Protein AF-A0A4D7C2V2-F1 (afdb_monomer_lite)

Secondary structure (DSSP, 8-state):
--------HHHHHHHHHHHT---HHHHHHHHHHHHHHHHHHHHHHHTT-SSTTPPPPP----

InterPro domains:
  IPR019239 Bacterial antitoxin of type II TA system, VapB [PF09957] (1-42)

Organism: NCBI:txid1763828

Radius of gyration: 18.47 Å; chains: 1; bounding box: 52×25×37 Å

pLDDT: mean 88.94, std 8.93, range [61.66, 97.69]

Structure (mmCIF, N/CA/C/O backbone):
data_AF-A0A4D7C2V2-F1
#
_entry.id   AF-A0A4D7C2V2-F1
#
loop_
_atom_site.group_PDB
_atom_site.id
_atom_site.type_symbol
_atom_site.label_atom_id
_atom_site.label_alt_id
_atom_site.label_comp_id
_atom_site.label_asym_id
_atom_site.label_entity_id
_atom_site.label_seq_id
_atom_site.pdbx_PDB_ins_code
_atom_site.Cartn_x
_atom_site.Cartn_y
_atom_site.Cartn_z
_atom_site.occupancy
_atom_site.B_iso_or_equiv
_atom_site.auth_seq_id
_atom_site.auth_comp_id
_atom_site.auth_asym_id
_atom_site.auth_atom_id
_atom_site.pdbx_PDB_model_num
ATOM 1 N N . MET A 1 1 ? 2.568 13.795 11.528 1.00 82.06 1 MET A N 1
ATOM 2 C CA . MET A 1 1 ? 1.628 14.942 11.545 1.00 82.06 1 MET A CA 1
ATOM 3 C C . MET A 1 1 ? 0.248 14.412 11.897 1.00 82.06 1 MET A C 1
ATOM 5 O O . MET A 1 1 ? -0.078 13.331 11.427 1.00 82.06 1 MET A O 1
ATOM 9 N N . ARG A 1 2 ? -0.534 15.103 12.736 1.00 86.56 2 ARG A N 1
ATOM 10 C CA . ARG A 1 2 ? -1.915 14.699 13.044 1.00 86.56 2 ARG A CA 1
ATOM 11 C C . ARG A 1 2 ? -2.868 15.535 12.198 1.00 86.56 2 ARG A C 1
ATOM 13 O O . ARG A 1 2 ? -2.796 16.759 12.234 1.00 86.56 2 ARG A O 1
ATOM 20 N N . THR A 1 3 ? -3.732 14.870 11.444 1.00 90.19 3 THR A N 1
ATOM 21 C CA . THR A 1 3 ? -4.656 15.511 10.504 1.00 90.19 3 THR A CA 1
ATOM 22 C C . THR A 1 3 ? -6.008 14.826 10.597 1.00 90.19 3 THR A C 1
ATOM 24 O O . THR A 1 3 ? -6.074 13.603 10.703 1.00 90.19 3 THR A O 1
ATOM 27 N N . THR A 1 4 ? -7.077 15.615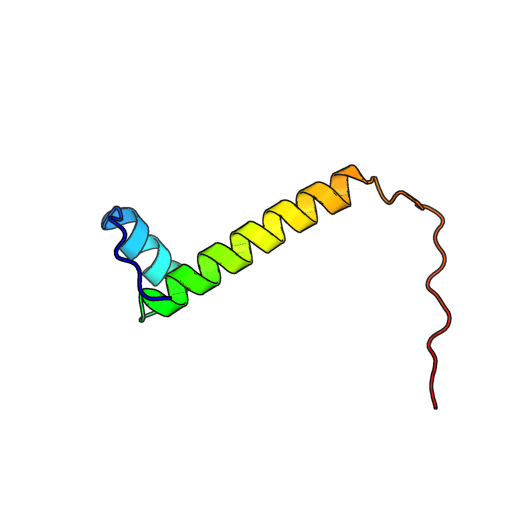 10.570 1.00 93.50 4 THR A N 1
ATOM 28 C CA . THR A 1 4 ? -8.449 15.109 10.508 1.00 93.50 4 THR A CA 1
ATOM 29 C C . THR A 1 4 ? -8.903 15.146 9.057 1.00 93.50 4 THR A C 1
ATOM 31 O O . THR A 1 4 ? -8.790 16.181 8.405 1.00 93.50 4 THR A O 1
ATOM 34 N N . VAL A 1 5 ? -9.406 14.023 8.556 1.00 90.81 5 VAL A N 1
ATOM 35 C CA . VAL A 1 5 ? -9.926 13.881 7.193 1.00 90.81 5 VAL A CA 1
ATOM 36 C C . VAL A 1 5 ? -11.313 13.259 7.243 1.00 90.81 5 VAL A C 1
ATOM 38 O O . VAL A 1 5 ? -11.547 12.321 8.004 1.00 90.81 5 VAL A O 1
ATOM 41 N N . THR A 1 6 ? -12.227 13.789 6.435 1.00 94.81 6 THR A N 1
ATOM 42 C CA . THR A 1 6 ? -13.569 13.227 6.255 1.00 94.81 6 THR A CA 1
ATOM 43 C C . THR A 1 6 ? -13.508 12.143 5.187 1.00 94.81 6 THR A C 1
ATOM 45 O O . THR A 1 6 ? -12.987 12.380 4.098 1.00 94.81 6 THR A O 1
ATOM 48 N N . LEU A 1 7 ? -14.027 10.957 5.499 1.00 92.25 7 LEU A N 1
ATOM 49 C CA . LEU A 1 7 ? -14.020 9.793 4.617 1.00 92.25 7 LEU A CA 1
ATOM 50 C C . LEU A 1 7 ? -15.435 9.244 4.471 1.00 92.25 7 LEU A C 1
ATOM 52 O O . LEU A 1 7 ? -16.269 9.402 5.356 1.00 92.25 7 LEU A O 1
ATOM 56 N N . ASP A 1 8 ? -15.674 8.588 3.344 1.00 95.75 8 ASP A N 1
ATOM 57 C CA . ASP A 1 8 ? -16.888 7.823 3.099 1.00 95.75 8 ASP A CA 1
ATOM 58 C C . ASP A 1 8 ? -16.819 6.482 3.850 1.00 95.75 8 ASP A C 1
ATOM 60 O O . ASP A 1 8 ? -15.874 5.705 3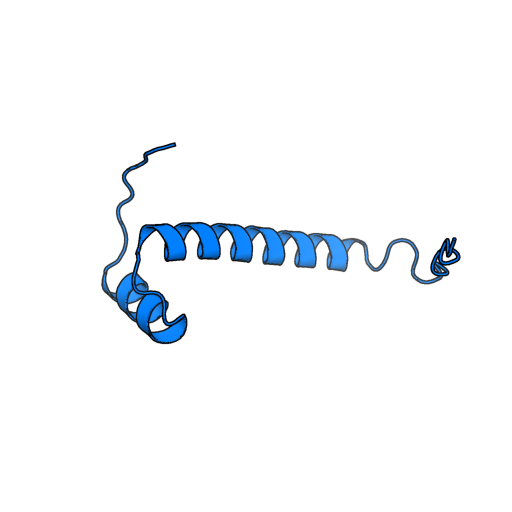.660 1.00 95.75 8 ASP A O 1
ATOM 64 N N . ASP A 1 9 ? -17.799 6.228 4.718 1.00 93.88 9 ASP A N 1
ATOM 65 C CA . ASP A 1 9 ? -17.797 5.073 5.622 1.00 93.88 9 ASP A CA 1
ATOM 66 C C . ASP A 1 9 ? -17.904 3.735 4.881 1.00 93.88 9 ASP A C 1
ATOM 68 O O . ASP A 1 9 ? -17.283 2.753 5.291 1.00 93.88 9 ASP A O 1
ATOM 72 N N . GLU A 1 10 ? -18.638 3.689 3.766 1.00 96.94 10 GLU A N 1
ATOM 73 C CA . GLU A 1 10 ? -18.790 2.471 2.968 1.00 96.94 10 GLU A CA 1
ATOM 74 C C . GLU A 1 10 ? -17.454 2.084 2.324 1.00 96.94 10 GLU A C 1
ATOM 76 O O . GLU A 1 10 ? -17.012 0.931 2.405 1.00 96.94 10 GLU A O 1
ATOM 81 N N . ARG A 1 11 ? -16.751 3.065 1.743 1.00 95.50 11 ARG A N 1
ATOM 82 C CA . ARG A 1 11 ? -15.411 2.854 1.179 1.00 95.50 11 ARG A CA 1
ATOM 83 C C . ARG A 1 11 ? -14.405 2.443 2.246 1.00 95.50 11 ARG A C 1
ATOM 85 O O . ARG A 1 11 ? -13.599 1.548 1.991 1.00 95.50 11 ARG A O 1
ATOM 92 N N . LEU A 1 12 ? -14.453 3.063 3.426 1.00 94.38 12 LEU A N 1
ATOM 93 C CA . LEU A 1 12 ? -13.556 2.731 4.530 1.00 94.38 12 LEU A CA 1
ATOM 94 C C . LEU A 1 12 ? -13.787 1.299 5.026 1.00 94.38 12 LEU A C 1
ATOM 96 O O . LEU A 1 12 ? -12.831 0.534 5.141 1.00 94.38 12 LEU A O 1
ATOM 100 N N . ALA A 1 13 ? -15.045 0.913 5.249 1.00 94.94 13 ALA A N 1
ATOM 101 C CA . ALA A 1 13 ? -15.403 -0.434 5.685 1.00 94.94 13 ALA A CA 1
ATOM 102 C C . ALA A 1 13 ? -14.964 -1.494 4.667 1.00 94.94 13 ALA A C 1
ATOM 104 O O . ALA A 1 13 ? -14.357 -2.503 5.032 1.00 94.94 13 ALA A O 1
ATOM 105 N N . ARG A 1 14 ? -15.203 -1.242 3.375 1.00 96.31 14 ARG A N 1
ATOM 106 C CA . ARG A 1 14 ? -14.776 -2.144 2.302 1.00 96.31 14 ARG A CA 1
ATOM 107 C C . ARG A 1 14 ? -13.257 -2.273 2.232 1.00 96.31 14 ARG A C 1
ATOM 109 O O . ARG A 1 14 ? -12.753 -3.381 2.071 1.00 96.31 14 ARG A O 1
ATOM 116 N N . ALA A 1 15 ? -12.531 -1.164 2.349 1.00 95.38 15 ALA A N 1
ATOM 117 C CA . ALA A 1 15 ? -11.074 -1.176 2.336 1.00 95.38 15 ALA A CA 1
ATOM 118 C C . ALA A 1 15 ? -10.512 -1.983 3.515 1.00 95.38 15 ALA A C 1
ATOM 120 O O . ALA A 1 15 ? -9.680 -2.854 3.284 1.00 95.38 15 ALA A O 1
ATOM 121 N N . MET A 1 16 ? -11.026 -1.774 4.733 1.00 95.12 16 MET A N 1
ATOM 122 C CA . MET A 1 16 ? -10.633 -2.536 5.928 1.00 95.12 16 MET A CA 1
ATOM 123 C C . MET A 1 16 ? -10.910 -4.037 5.777 1.00 95.12 16 MET A C 1
ATOM 125 O O . MET A 1 16 ? -10.043 -4.858 6.073 1.00 95.12 16 MET A O 1
ATOM 129 N N . ALA A 1 17 ? -12.088 -4.403 5.257 1.00 95.75 17 ALA A N 1
ATOM 130 C CA . ALA A 1 17 ? -12.457 -5.799 5.028 1.00 95.75 17 ALA A CA 1
ATOM 131 C C . ALA A 1 17 ? -11.541 -6.492 4.005 1.00 95.75 17 ALA A C 1
ATOM 133 O O . ALA A 1 17 ? -11.182 -7.652 4.186 1.00 95.75 17 ALA A O 1
ATOM 134 N N . LEU A 1 18 ? -11.147 -5.784 2.940 1.00 96.31 18 LEU A N 1
ATOM 135 C CA . LEU A 1 18 ? -10.279 -6.326 1.891 1.00 96.31 18 LEU A CA 1
ATOM 136 C C . LEU A 1 18 ? -8.799 -6.347 2.287 1.00 96.31 18 LEU A C 1
ATOM 138 O O . LEU A 1 18 ? -8.076 -7.257 1.892 1.00 96.31 18 LEU A O 1
ATOM 142 N N . SER A 1 19 ? -8.331 -5.346 3.035 1.00 92.75 19 SER A N 1
ATOM 143 C CA . SER A 1 19 ? -6.930 -5.253 3.450 1.00 92.75 19 SER A CA 1
ATOM 144 C C . SER A 1 19 ? -6.616 -6.067 4.704 1.00 92.75 19 SER A C 1
ATOM 146 O O . SER A 1 19 ? -5.438 -6.250 5.009 1.00 92.75 19 SER A O 1
ATOM 148 N N . GLY A 1 20 ? -7.645 -6.501 5.445 1.00 93.75 20 GLY A N 1
ATOM 149 C CA . GLY A 1 20 ? -7.515 -7.113 6.769 1.00 93.75 20 GLY A CA 1
ATOM 150 C C . GLY A 1 20 ? -7.035 -6.133 7.843 1.00 93.75 20 GLY A C 1
ATOM 151 O O . GLY A 1 20 ? -6.565 -6.562 8.893 1.00 93.75 20 GLY A O 1
ATOM 152 N N . GLU A 1 21 ? -7.109 -4.826 7.572 1.00 91.38 21 GLU A N 1
ATOM 153 C CA . GLU A 1 21 ? -6.577 -3.801 8.469 1.00 91.38 21 GLU A CA 1
ATOM 154 C C . GLU A 1 21 ? -7.653 -3.349 9.450 1.00 91.38 21 GLU A C 1
ATOM 156 O O . GLU A 1 21 ? -8.766 -3.002 9.051 1.00 91.38 21 GLU A O 1
ATOM 161 N N . VAL A 1 22 ? -7.304 -3.326 10.734 1.00 85.31 22 VAL A N 1
ATOM 162 C CA . VAL A 1 22 ? -8.238 -2.977 11.811 1.00 85.31 22 VAL A CA 1
ATOM 163 C C . VAL A 1 22 ? -8.055 -1.519 12.224 1.00 85.31 22 VAL A C 1
ATOM 165 O O . VAL A 1 22 ? -9.005 -0.872 12.671 1.00 85.31 22 VAL A O 1
ATOM 168 N N . GLU A 1 23 ? -6.856 -0.962 12.028 1.00 92.62 23 GLU A N 1
ATOM 169 C CA . GLU A 1 23 ? -6.559 0.414 12.395 1.00 92.62 23 GLU A CA 1
ATOM 170 C C . GLU A 1 23 ? -6.671 1.376 11.199 1.00 92.62 23 GLU A C 1
ATOM 172 O O . GLU A 1 23 ? -5.955 1.285 10.201 1.00 92.62 23 GLU A O 1
ATOM 177 N N . ARG A 1 24 ? -7.540 2.388 11.327 1.00 91.31 24 ARG A N 1
ATOM 178 C CA . ARG A 1 24 ? -7.769 3.398 10.274 1.00 91.31 24 ARG A CA 1
ATOM 179 C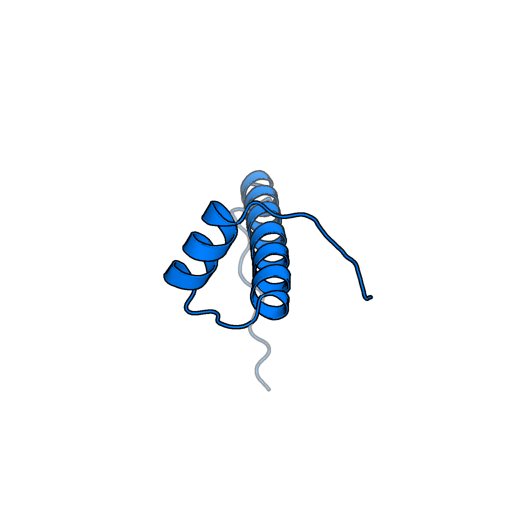 C . ARG A 1 24 ? -6.507 4.182 9.903 1.00 91.31 24 ARG A C 1
ATOM 181 O O . ARG A 1 24 ? -6.344 4.544 8.741 1.00 91.31 24 ARG A O 1
ATOM 188 N N . SER A 1 25 ? -5.635 4.468 10.872 1.00 92.06 25 SER A N 1
ATOM 189 C CA . SER A 1 25 ? -4.402 5.227 10.625 1.00 92.06 25 SER A CA 1
ATOM 190 C C . SER A 1 25 ? -3.429 4.423 9.751 1.00 92.06 25 SER A C 1
ATOM 192 O O . SER A 1 25 ? -2.916 4.939 8.759 1.00 92.06 25 SER A O 1
ATOM 194 N N . VAL A 1 26 ? -3.267 3.132 10.057 1.00 94.31 26 VAL A N 1
ATOM 195 C CA . VAL A 1 26 ? -2.430 2.194 9.305 1.00 94.31 26 VAL A CA 1
ATOM 196 C C . VAL A 1 26 ? -2.975 2.028 7.895 1.00 94.31 26 VAL A C 1
ATOM 198 O O . VAL A 1 26 ? -2.215 2.125 6.931 1.00 94.31 26 VAL A O 1
ATOM 201 N N . LEU A 1 27 ? -4.294 1.874 7.749 1.00 94.75 27 LEU A N 1
ATOM 202 C CA . LEU A 1 27 ? -4.927 1.792 6.436 1.00 94.75 27 LEU A CA 1
ATOM 203 C C . LEU A 1 27 ? -4.668 3.049 5.595 1.00 94.75 27 LEU A C 1
ATOM 205 O O . LEU A 1 27 ? -4.341 2.934 4.415 1.00 94.75 27 LEU A O 1
ATOM 209 N N . LEU A 1 28 ? -4.768 4.242 6.191 1.00 93.88 28 LEU A N 1
ATOM 210 C CA . LEU A 1 28 ? -4.488 5.500 5.495 1.00 93.88 28 LEU A CA 1
ATOM 211 C C . LEU A 1 28 ? -3.023 5.616 5.066 1.00 93.88 28 LEU A C 1
ATOM 213 O O . LEU A 1 28 ? -2.759 6.005 3.930 1.00 93.88 28 LEU A O 1
ATOM 217 N N . HIS A 1 29 ? -2.075 5.246 5.928 1.00 94.00 29 HIS A N 1
ATOM 218 C CA . HIS A 1 29 ? -0.658 5.229 5.562 1.00 94.00 29 HIS A CA 1
ATOM 219 C C . HIS A 1 29 ? -0.385 4.261 4.409 1.00 94.00 29 HIS A C 1
ATOM 221 O O . HIS A 1 29 ? 0.194 4.659 3.400 1.00 94.00 29 HIS A O 1
ATOM 227 N N . ARG A 1 30 ? -0.915 3.035 4.486 1.00 95.62 30 ARG A N 1
ATOM 228 C CA . ARG A 1 30 ? -0.780 2.049 3.406 1.00 95.62 30 ARG A CA 1
ATOM 229 C C . ARG A 1 30 ? -1.433 2.505 2.105 1.00 95.62 30 ARG A C 1
ATOM 231 O O . ARG A 1 30 ? -0.896 2.231 1.037 1.00 95.62 30 ARG A O 1
ATOM 238 N N . ALA A 1 31 ? -2.572 3.195 2.170 1.00 95.12 31 ALA A N 1
ATOM 239 C CA . ALA A 1 31 ? -3.233 3.738 0.987 1.00 95.12 31 ALA A CA 1
ATOM 240 C C . ALA A 1 31 ? -2.374 4.809 0.295 1.00 95.12 31 ALA A C 1
ATOM 242 O O . ALA A 1 31 ? -2.284 4.820 -0.934 1.00 95.12 31 ALA A O 1
ATOM 243 N N . LEU A 1 32 ? -1.709 5.673 1.069 1.00 96.00 32 LEU A N 1
ATOM 244 C CA . LEU A 1 32 ? -0.775 6.667 0.535 1.00 96.00 32 LEU A CA 1
ATOM 245 C C . LEU A 1 32 ? 0.451 6.002 -0.096 1.00 96.00 32 LEU A C 1
ATOM 247 O O . LEU A 1 32 ? 0.801 6.336 -1.227 1.00 96.00 32 LEU A O 1
ATOM 251 N N . ASP A 1 33 ? 1.054 5.025 0.581 1.00 97.25 33 ASP A N 1
ATOM 252 C CA . ASP A 1 33 ? 2.202 4.285 0.048 1.00 97.25 33 ASP A CA 1
ATOM 253 C C . ASP A 1 33 ? 1.841 3.542 -1.246 1.00 97.25 33 ASP A C 1
ATOM 255 O O . ASP A 1 33 ? 2.592 3.574 -2.223 1.00 97.25 33 ASP A O 1
ATOM 259 N N . ALA A 1 34 ? 0.655 2.927 -1.295 1.00 96.94 34 ALA A N 1
ATOM 260 C CA . ALA A 1 34 ? 0.150 2.256 -2.488 1.00 96.94 34 ALA A CA 1
ATOM 261 C C . ALA A 1 34 ? -0.067 3.234 -3.654 1.00 96.94 34 ALA A C 1
ATOM 263 O O . ALA A 1 34 ? 0.281 2.918 -4.793 1.00 96.94 34 ALA A O 1
ATOM 264 N N . LEU A 1 35 ? -0.598 4.432 -3.384 1.00 97.69 35 LEU A N 1
ATOM 265 C CA . LEU A 1 35 ? -0.766 5.475 -4.398 1.00 97.69 35 LEU A CA 1
ATOM 266 C C . LEU A 1 35 ? 0.588 5.957 -4.937 1.00 97.69 35 LEU A C 1
ATOM 268 O O . LEU A 1 35 ? 0.760 6.079 -6.150 1.00 97.69 35 LEU A O 1
ATOM 272 N N . ILE A 1 36 ? 1.563 6.184 -4.053 1.00 97.56 36 ILE A N 1
ATOM 273 C CA . ILE A 1 36 ? 2.930 6.562 -4.437 1.00 97.56 36 ILE A CA 1
ATOM 274 C C . ILE A 1 36 ? 3.555 5.475 -5.312 1.00 97.56 36 ILE A C 1
ATOM 276 O O . ILE A 1 36 ? 4.133 5.786 -6.357 1.00 97.56 36 ILE A O 1
ATOM 280 N N . ALA A 1 37 ? 3.425 4.206 -4.920 1.00 97.38 37 ALA A N 1
ATOM 281 C CA . ALA A 1 37 ? 3.948 3.081 -5.684 1.00 97.38 37 ALA A CA 1
ATOM 282 C C . ALA A 1 37 ? 3.302 2.988 -7.074 1.00 97.38 37 ALA A C 1
ATOM 284 O O . ALA A 1 37 ? 4.012 2.804 -8.062 1.00 97.38 37 ALA A O 1
ATOM 285 N N . LEU A 1 38 ? 1.982 3.182 -7.169 1.00 96.69 38 LEU A N 1
ATOM 286 C CA . LEU A 1 38 ? 1.254 3.170 -8.437 1.00 96.69 38 LEU A CA 1
ATOM 287 C C . LEU A 1 38 ? 1.727 4.283 -9.382 1.00 96.69 38 LEU A C 1
ATOM 289 O O . LEU A 1 38 ? 2.008 4.020 -10.551 1.00 96.69 38 LEU A O 1
ATOM 293 N N . GLU A 1 39 ? 1.853 5.517 -8.890 1.00 96.62 39 GLU A N 1
ATOM 294 C CA . GLU A 1 39 ? 2.348 6.634 -9.705 1.00 96.62 39 GLU A CA 1
ATOM 295 C C . GLU A 1 39 ? 3.814 6.456 -10.095 1.00 96.62 39 GLU A C 1
ATOM 297 O O . GLU A 1 39 ? 4.206 6.765 -11.221 1.00 96.62 39 GLU A O 1
ATOM 302 N N . SER A 1 40 ? 4.628 5.912 -9.192 1.00 93.69 40 SER A N 1
ATOM 303 C CA . SER A 1 40 ? 6.026 5.591 -9.478 1.00 93.69 40 SER A CA 1
ATOM 304 C C . SER A 1 40 ? 6.124 4.538 -10.577 1.00 93.69 40 SER A C 1
ATOM 306 O O . SER A 1 40 ? 6.862 4.732 -11.538 1.00 93.69 40 SER A O 1
ATOM 308 N N . ALA A 1 41 ? 5.324 3.472 -10.498 1.00 91.56 41 ALA A N 1
ATOM 309 C CA . ALA A 1 41 ? 5.246 2.449 -11.534 1.00 91.56 41 ALA A CA 1
ATOM 310 C C . ALA A 1 41 ? 4.782 3.032 -12.876 1.00 91.56 41 ALA A C 1
ATOM 312 O O . ALA A 1 41 ? 5.378 2.735 -13.909 1.00 91.56 41 ALA A O 1
ATOM 313 N N . ARG A 1 42 ? 3.774 3.918 -12.875 1.00 90.06 42 ARG A N 1
ATOM 314 C CA . ARG A 1 42 ? 3.319 4.606 -14.092 1.00 90.06 42 ARG A CA 1
ATOM 315 C C . ARG A 1 42 ? 4.432 5.454 -14.708 1.00 90.06 42 ARG A C 1
ATOM 317 O O . ARG A 1 42 ? 4.648 5.385 -15.914 1.00 90.06 42 ARG A O 1
ATOM 324 N N . ARG A 1 43 ? 5.158 6.229 -13.898 1.00 89.31 43 ARG A N 1
ATOM 325 C CA . ARG A 1 43 ? 6.299 7.036 -14.361 1.00 89.31 43 ARG A CA 1
ATOM 326 C C . ARG A 1 43 ? 7.420 6.160 -14.911 1.00 89.31 43 ARG A C 1
ATOM 328 O O . ARG A 1 43 ? 7.936 6.459 -15.979 1.00 89.31 43 ARG A O 1
ATOM 335 N N . LEU A 1 44 ? 7.750 5.063 -14.232 1.00 86.31 44 LEU A N 1
ATOM 336 C CA . LEU A 1 44 ? 8.740 4.092 -14.703 1.00 86.31 44 LEU A CA 1
ATOM 337 C C . LEU A 1 44 ? 8.330 3.458 -16.037 1.00 86.31 44 LEU A C 1
ATOM 339 O O . LEU A 1 44 ? 9.158 3.347 -16.936 1.00 86.31 44 LEU A O 1
ATOM 343 N N . ALA A 1 45 ? 7.056 3.097 -16.199 1.00 85.25 45 ALA A N 1
ATOM 344 C CA . ALA A 1 45 ? 6.540 2.569 -17.458 1.00 85.25 45 ALA A CA 1
ATOM 345 C C . ALA A 1 45 ? 6.617 3.604 -18.596 1.00 85.25 45 ALA A C 1
ATOM 347 O O . ALA A 1 45 ? 6.972 3.251 -19.717 1.00 85.25 45 ALA A O 1
ATOM 348 N N . LEU A 1 46 ? 6.341 4.883 -18.310 1.00 82.88 46 LEU A N 1
ATOM 349 C CA . LEU A 1 46 ? 6.460 5.981 -19.281 1.00 82.88 46 LEU A CA 1
ATOM 350 C C . LEU A 1 46 ? 7.901 6.274 -19.697 1.00 82.88 46 LEU A C 1
ATOM 352 O O . LEU A 1 46 ? 8.120 6.741 -20.811 1.00 82.88 46 LEU A O 1
ATOM 356 N N . LEU A 1 47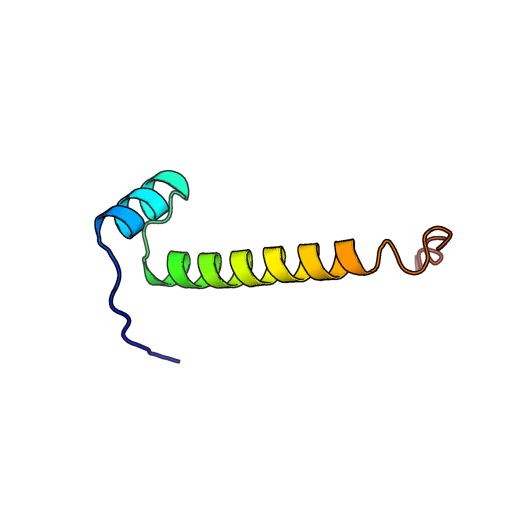 ? 8.881 5.968 -18.845 1.00 81.81 47 LEU A N 1
ATOM 357 C CA . LEU A 1 47 ? 10.285 6.007 -19.247 1.00 81.81 47 LEU A CA 1
ATOM 358 C C . LEU A 1 47 ? 10.607 4.939 -20.303 1.00 81.81 47 LEU A C 1
ATOM 360 O O . LEU A 1 47 ? 11.716 4.947 -20.810 1.00 81.81 47 LEU A O 1
ATOM 364 N N . ALA A 1 48 ? 9.660 4.057 -20.655 1.00 65.88 48 ALA A N 1
ATOM 365 C CA . ALA A 1 48 ? 9.780 3.020 -21.679 1.00 65.88 48 ALA A CA 1
ATOM 366 C C . ALA A 1 48 ? 10.930 2.028 -21.436 1.00 65.88 48 ALA A C 1
ATOM 368 O O . ALA A 1 48 ? 11.348 1.337 -22.360 1.00 65.88 48 ALA A O 1
ATOM 369 N N . GLY A 1 49 ? 11.454 1.976 -20.203 1.00 61.66 49 GLY A N 1
ATOM 370 C CA . GLY A 1 49 ? 12.822 1.524 -19.989 1.00 61.66 49 GLY A CA 1
ATOM 371 C C . GLY A 1 49 ? 13.741 2.405 -20.824 1.00 61.66 49 GLY A C 1
ATOM 372 O O . GLY A 1 49 ? 14.129 2.006 -21.910 1.00 61.66 49 GLY A O 1
ATOM 373 N N . SER A 1 50 ? 14.058 3.611 -20.349 1.00 63.31 50 SER A N 1
ATOM 374 C CA . SER A 1 50 ? 14.815 4.627 -21.106 1.00 63.31 50 SER A CA 1
ATOM 375 C C . SER A 1 50 ? 16.147 4.094 -21.629 1.00 63.31 50 SER A C 1
ATOM 377 O O . SER A 1 50 ? 16.728 4.632 -22.565 1.00 63.31 50 SER A O 1
ATOM 379 N N . GLU A 1 51 ? 16.590 2.992 -21.038 1.00 69.25 51 GLU A N 1
ATOM 380 C CA . GLU A 1 51 ? 17.665 2.140 -21.489 1.00 69.25 51 GLU A CA 1
ATOM 381 C C . GLU A 1 51 ? 17.117 0.698 -21.624 1.00 69.25 51 GLU A C 1
ATOM 383 O O . GLU A 1 51 ? 17.286 -0.123 -20.723 1.00 69.25 51 GLU A O 1
ATOM 388 N N . PRO A 1 52 ? 16.437 0.341 -22.730 1.00 69.44 52 PRO A N 1
ATOM 389 C CA . PRO A 1 52 ? 15.853 -0.995 -22.895 1.00 69.44 52 PRO A CA 1
ATOM 390 C C . PRO A 1 52 ? 16.934 -2.064 -23.128 1.00 69.44 52 PRO A C 1
ATOM 392 O O . PRO A 1 52 ? 16.676 -3.258 -23.002 1.00 69.44 52 PRO A O 1
ATOM 395 N N . ALA A 1 53 ? 18.154 -1.618 -23.440 1.00 76.12 53 ALA A N 1
ATOM 396 C CA . ALA A 1 53 ? 19.370 -2.415 -23.538 1.00 76.12 53 ALA A CA 1
ATOM 397 C C . ALA A 1 53 ? 20.281 -2.273 -22.302 1.00 76.12 53 ALA A C 1
ATOM 399 O O . ALA A 1 53 ? 21.455 -2.627 -22.377 1.00 76.12 53 ALA A O 1
ATOM 400 N N . LEU A 1 54 ? 19.784 -1.722 -21.184 1.00 76.44 54 LEU A N 1
ATOM 401 C CA . LEU A 1 54 ? 20.579 -1.604 -19.964 1.00 76.44 54 LEU A CA 1
ATOM 402 C C . LEU A 1 54 ? 20.983 -2.988 -19.459 1.00 76.44 54 LEU A C 1
ATOM 404 O O . LEU A 1 54 ? 20.140 -3.792 -19.053 1.00 76.44 54 LEU A O 1
ATOM 408 N N . GLU A 1 55 ? 22.284 -3.246 -19.427 1.00 80.12 55 GLU A N 1
ATOM 409 C CA . GLU A 1 55 ? 22.821 -4.412 -18.742 1.00 80.12 55 GLU A CA 1
ATOM 410 C C . GLU A 1 55 ? 22.878 -4.144 -17.235 1.00 80.12 55 GLU A C 1
ATOM 412 O O . GLU A 1 55 ? 23.333 -3.091 -16.779 1.00 80.12 55 GLU A O 1
ATOM 417 N N . ALA A 1 56 ? 22.405 -5.103 -16.437 1.00 81.00 56 ALA A N 1
ATOM 418 C CA . ALA 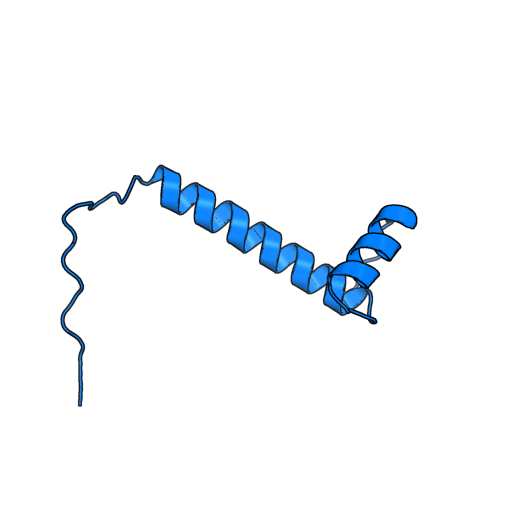A 1 56 ? 22.469 -4.996 -14.987 1.00 81.00 56 ALA A CA 1
ATOM 419 C C . ALA A 1 56 ? 23.929 -4.832 -14.533 1.00 81.00 56 ALA A C 1
ATOM 421 O O . ALA A 1 56 ? 24.785 -5.650 -14.874 1.00 81.00 56 ALA A O 1
ATOM 422 N N . ALA A 1 57 ? 24.204 -3.802 -13.726 1.00 84.69 57 ALA A N 1
ATOM 423 C CA . ALA A 1 57 ? 25.541 -3.574 -13.190 1.00 84.69 57 ALA A CA 1
ATOM 424 C C . ALA A 1 57 ? 26.061 -4.823 -12.437 1.00 84.69 57 ALA A C 1
ATOM 426 O O . ALA A 1 57 ? 25.273 -5.509 -11.768 1.00 84.69 57 ALA A O 1
ATOM 427 N N . PRO A 1 58 ? 27.375 -5.126 -12.498 1.00 89.81 58 PRO A N 1
ATOM 428 C CA . PRO A 1 58 ? 27.941 -6.287 -11.822 1.00 89.81 58 PRO A CA 1
ATOM 429 C C . PRO A 1 58 ? 27.583 -6.283 -10.333 1.00 89.81 58 PRO A C 1
ATOM 431 O O . PRO A 1 58 ? 27.733 -5.272 -9.643 1.00 89.81 58 PRO A O 1
ATOM 434 N N . ARG A 1 59 ? 27.138 -7.428 -9.800 1.00 88.31 59 ARG A N 1
ATOM 435 C CA . ARG A 1 59 ? 26.917 -7.558 -8.355 1.00 88.31 59 ARG A CA 1
ATOM 436 C C . ARG A 1 59 ? 28.256 -7.436 -7.638 1.00 88.31 59 ARG A C 1
ATOM 438 O O . ARG A 1 59 ? 29.094 -8.327 -7.740 1.00 88.31 59 ARG A O 1
ATOM 445 N N . ARG A 1 60 ? 28.427 -6.371 -6.858 1.00 86.00 60 ARG A N 1
ATOM 446 C CA . ARG A 1 60 ? 29.559 -6.241 -5.942 1.00 86.00 60 ARG A CA 1
ATOM 447 C C . ARG A 1 60 ? 29.353 -7.233 -4.792 1.00 86.00 60 ARG A C 1
ATOM 449 O O . ARG A 1 60 ? 28.572 -6.972 -3.881 1.00 86.00 60 ARG A O 1
ATOM 456 N N . ARG A 1 61 ? 29.975 -8.409 -4.889 1.00 81.19 61 ARG A N 1
ATOM 457 C CA . ARG A 1 61 ? 30.094 -9.364 -3.780 1.00 81.19 61 ARG A CA 1
ATOM 458 C C . ARG A 1 61 ? 31.417 -9.085 -3.050 1.00 8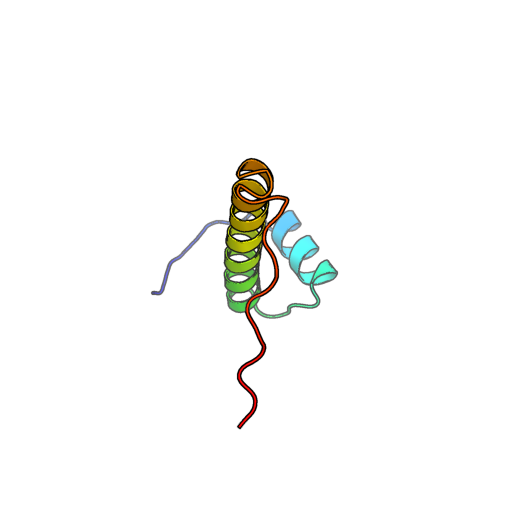1.19 61 ARG A C 1
ATOM 460 O O . ARG A 1 61 ? 32.401 -8.857 -3.754 1.00 81.19 61 ARG A O 1
ATOM 467 N N . PRO A 1 62 ? 31.431 -9.021 -1.706 1.00 76.62 62 PRO A N 1
ATOM 468 C CA . PRO A 1 62 ? 32.679 -9.037 -0.948 1.00 76.62 62 PRO A CA 1
ATOM 469 C C . PRO A 1 62 ? 33.421 -10.366 -1.132 1.00 76.62 62 PRO A C 1
ATOM 471 O O . PRO A 1 62 ? 32.747 -11.383 -1.429 1.00 76.62 62 PRO A O 1
#

Foldseek 3Di:
DDDDDDDDPVVQVVQCVVVVNPDSVVSVVVVVVVVVVVVVVVVCVVCVPVPPVDDDDDPDDD

Sequence (62 aa):
MRTTVTLDDERLARAMALSGEVERSVLLHRALDALIALESARRLALLAGSEPALEAAPRRRP